Protein AF-A0A2X0MSA7-F1 (afdb_monomer)

Sequence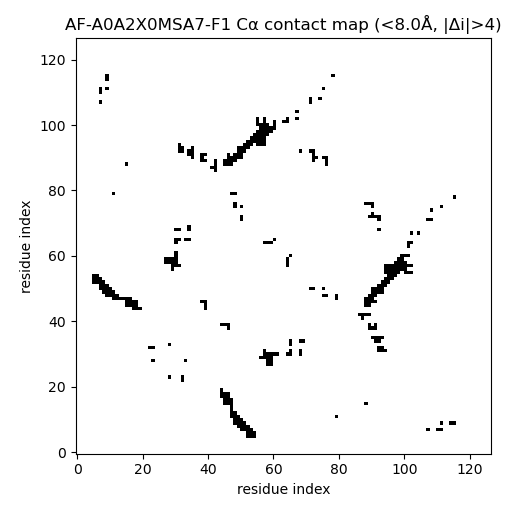 (127 aa):
MRLEKTFLGVIISDRPCSPPGTFTRNAFVAAPVVVSKEVLAKGRGIARGLVVNSGCANAVTRSKGLKDARAMSDQLDSFVGESNSSSATGTLVMSIGVIGQLLPIKKILNVQTERIKRCNSQAKKDY

Secondary structure (DSSP, 8-state):
-------EEEEEEEEEE---------SS--HHHHHHHHHHHHTTT-EEEEEEEEEE---S-HHHHHHHHHHHHHHHHHHH-SSS--S--EEEEEEEEESSPPP-HHHHHHHHHHHHHHHHHHHTT--

Foldseek 3Di:
DDPPDWDKDKAFALDWDQDDDDDDPDPFDALLRVVQVVLCVQLVSTAGMEMEIEAEQNTPVPPQSNVLNVVLFVLVCVLSDDDDDPRSHTYRYGYYHDHPDDDPSVVNSVVSVVVSVVVVVVVVVVD

Solvent-accessible surface area (backbone atoms only — not comparable to full-atom values): 7254 Å² total; per-residue (Å²): 134,88,86,77,77,72,46,72,49,77,49,78,47,99,54,88,35,70,67,91,80,88,75,85,85,60,91,83,64,30,29,25,58,55,52,29,50,51,30,32,65,72,21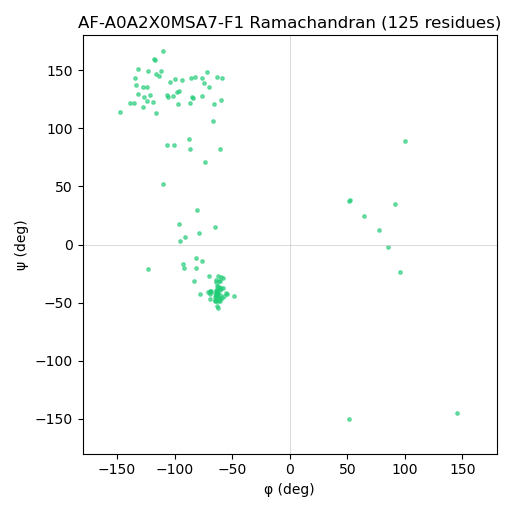,76,39,24,33,32,36,38,40,37,38,41,68,43,19,32,19,80,37,62,74,59,29,37,51,50,40,45,51,56,24,53,52,52,36,60,72,74,61,75,88,90,68,100,62,65,57,28,29,35,37,46,48,37,56,46,70,63,44,79,74,66,52,73,62,49,56,51,53,48,51,54,51,51,55,52,50,58,60,50,66,64,67,80,107

Mean predicted aligned error: 8.14 Å

Nearest PDB structures (foldseek):
  1vra-assembly1_A  TM=9.215E-01  e=1.348E-09  Halalkalibacterium halodurans
  2v4i-assembly1_A  TM=9.078E-01  e=4.007E-07  Streptomyces clavuligerus
  3it6-assembly1_C  TM=8.336E-01  e=1.334E-07  Mycobacterium tuberculosis
  1vz7-assembly1_A  TM=7.824E-01  e=3.178E-06  Streptomyces clavuligerus
  1vz7-assembly2_D  TM=7.675E-01  e=2.214E-05  Streptomyces clavuligerus

InterPro domains:
  IPR002813 Arginine biosynthesis protein ArgJ [PF01960] (6-120)
  IPR002813 Arginine biosynthesis protein ArgJ [PTHR23100] (6-122)
  IPR016117 ArgJ-like domain superfamily [SSF56266] (6-117)

Organism: NCBI:txid289078

Structure (mmCIF, N/CA/C/O backbone):
data_AF-A0A2X0MSA7-F1
#
_entry.id   AF-A0A2X0MSA7-F1
#
loop_
_atom_site.group_PDB
_atom_site.id
_atom_site.type_symbol
_atom_site.label_atom_id
_atom_site.label_alt_id
_atom_site.label_comp_id
_atom_site.label_asym_id
_atom_site.label_entity_id
_atom_site.label_seq_id
_atom_site.pdbx_PDB_ins_code
_atom_site.Cartn_x
_atom_site.Cartn_y
_atom_site.Cartn_z
_atom_site.occupancy
_atom_site.B_iso_or_equiv
_atom_site.auth_seq_id
_atom_site.auth_comp_id
_atom_site.auth_asym_id
_atom_site.auth_atom_id
_atom_site.pdbx_PDB_model_num
ATOM 1 N N . MET A 1 1 ? 10.041 24.321 -6.624 1.00 35.19 1 MET A N 1
ATOM 2 C CA . MET A 1 1 ? 9.044 23.256 -6.894 1.00 35.19 1 MET A CA 1
ATOM 3 C C . MET A 1 1 ? 8.602 22.649 -5.571 1.00 35.19 1 MET A C 1
ATOM 5 O O . MET A 1 1 ? 9.447 22.227 -4.795 1.00 35.19 1 MET A O 1
ATOM 9 N N . ARG A 1 2 ? 7.303 22.691 -5.266 1.00 30.72 2 ARG A N 1
ATOM 10 C CA . ARG A 1 2 ? 6.736 22.462 -3.926 1.00 30.72 2 ARG A CA 1
ATOM 11 C C . ARG A 1 2 ? 6.465 20.964 -3.699 1.00 30.72 2 ARG A C 1
ATOM 13 O O . ARG A 1 2 ? 5.385 20.480 -4.008 1.00 30.72 2 ARG A O 1
ATOM 20 N N . LEU A 1 3 ? 7.440 20.231 -3.158 1.00 37.25 3 LEU A N 1
ATOM 21 C CA . LEU A 1 3 ? 7.320 18.818 -2.739 1.00 37.25 3 LEU A CA 1
ATOM 22 C C . LEU A 1 3 ? 6.648 18.657 -1.352 1.00 37.25 3 LEU A C 1
ATOM 24 O O . LEU A 1 3 ? 6.959 17.733 -0.606 1.00 37.25 3 LEU A O 1
ATOM 28 N N . GLU A 1 4 ? 5.750 19.561 -0.948 1.00 47.88 4 GLU A N 1
ATOM 29 C CA . GLU A 1 4 ? 5.263 19.590 0.444 1.00 47.88 4 GLU A CA 1
ATOM 30 C C . GLU A 1 4 ? 3.996 18.771 0.715 1.00 47.88 4 GLU A C 1
ATOM 32 O O . GLU A 1 4 ? 3.756 18.381 1.859 1.00 47.88 4 GLU A O 1
ATOM 37 N N . LYS A 1 5 ? 3.199 18.434 -0.304 1.00 54.31 5 LYS A N 1
ATOM 38 C CA . LYS A 1 5 ? 1.985 17.626 -0.112 1.00 54.31 5 LYS A CA 1
ATOM 39 C C . LYS A 1 5 ? 2.225 16.169 -0.494 1.00 54.31 5 LYS A C 1
ATOM 41 O O . LYS A 1 5 ? 1.913 15.744 -1.599 1.00 54.31 5 LYS A O 1
ATOM 46 N N . THR A 1 6 ? 2.740 15.386 0.454 1.00 59.53 6 THR A N 1
ATOM 47 C CA . THR A 1 6 ? 2.610 13.923 0.408 1.00 59.53 6 THR A CA 1
ATOM 48 C C . THR A 1 6 ? 1.130 13.591 0.589 1.00 59.53 6 THR A C 1
ATOM 50 O O . THR A 1 6 ? 0.581 13.764 1.678 1.00 59.53 6 THR A O 1
ATOM 53 N N . PHE A 1 7 ? 0.457 13.181 -0.483 1.00 75.25 7 PHE A N 1
ATOM 54 C CA . PHE A 1 7 ? -0.936 12.758 -0.398 1.00 75.25 7 PHE A CA 1
ATOM 55 C C . PHE A 1 7 ? -0.976 11.292 0.025 1.00 75.25 7 PHE A C 1
ATOM 57 O O . PHE A 1 7 ? -0.342 10.442 -0.600 1.00 75.25 7 PHE A O 1
ATOM 64 N N . LEU A 1 8 ? -1.718 11.010 1.091 1.00 85.25 8 LEU A N 1
ATOM 65 C CA . LEU A 1 8 ? -1.958 9.661 1.582 1.00 85.25 8 LEU A CA 1
ATOM 66 C C . LEU A 1 8 ? -3.466 9.465 1.728 1.00 85.25 8 LEU A C 1
ATOM 68 O O . LEU A 1 8 ? -4.105 10.183 2.488 1.00 85.25 8 LEU A O 1
ATOM 72 N N . GLY A 1 9 ? -4.037 8.523 0.996 1.00 85.56 9 GLY A N 1
ATOM 73 C CA . GLY A 1 9 ? -5.405 8.052 1.152 1.00 85.56 9 GLY A CA 1
ATOM 74 C C . GLY A 1 9 ? -5.428 6.755 1.949 1.00 85.56 9 GLY A C 1
ATOM 75 O O . GLY A 1 9 ? -4.549 5.911 1.789 1.00 85.56 9 GLY A O 1
ATOM 76 N N . VAL A 1 10 ? -6.436 6.608 2.802 1.00 87.19 10 VAL A N 1
ATOM 77 C CA . VAL A 1 10 ? -6.727 5.365 3.515 1.00 87.19 10 VAL A CA 1
ATOM 78 C C . VAL A 1 10 ? -8.214 5.101 3.343 1.00 87.19 10 VAL A C 1
ATOM 80 O O . VAL A 1 10 ? -9.021 6.005 3.554 1.00 87.19 10 VAL A O 1
ATOM 83 N N . ILE A 1 11 ? -8.555 3.888 2.929 1.00 85.38 11 ILE A N 1
ATOM 84 C CA . ILE A 1 11 ? -9.925 3.392 2.834 1.00 85.38 11 ILE A CA 1
ATOM 85 C C . ILE A 1 11 ? -9.996 2.157 3.720 1.00 85.38 11 ILE A C 1
ATOM 87 O O . ILE A 1 11 ? -9.153 1.268 3.608 1.00 85.38 11 ILE A O 1
ATOM 91 N N . ILE A 1 12 ? -10.982 2.123 4.608 1.00 84.44 12 ILE A N 1
ATOM 92 C CA . ILE A 1 12 ? -11.244 1.002 5.507 1.00 84.44 12 ILE A CA 1
ATOM 93 C C . ILE A 1 12 ? -12.685 0.578 5.268 1.00 84.44 12 ILE A C 1
ATOM 95 O O . ILE A 1 12 ? -13.570 1.421 5.142 1.00 84.44 12 ILE A O 1
ATOM 99 N N . SER A 1 13 ? -12.899 -0.727 5.176 1.00 80.19 13 SER A N 1
ATOM 100 C CA . SER A 1 13 ? -14.220 -1.329 5.120 1.00 80.19 13 SER A CA 1
ATOM 101 C C . SER A 1 13 ? -14.530 -2.007 6.445 1.00 80.19 13 SER A C 1
ATOM 103 O O . SER A 1 13 ? -13.775 -2.868 6.915 1.00 80.19 13 SER A O 1
ATOM 105 N N . ASP A 1 14 ? -15.693 -1.682 7.002 1.00 76.00 14 ASP A N 1
ATOM 106 C CA . ASP A 1 14 ? -16.197 -2.307 8.225 1.00 76.00 14 ASP A CA 1
ATOM 107 C C . ASP A 1 14 ? -16.422 -3.812 8.033 1.00 76.00 14 ASP A C 1
ATOM 109 O O . ASP A 1 14 ? -16.285 -4.594 8.973 1.00 76.00 14 ASP A O 1
ATOM 113 N N . ARG A 1 15 ? -16.691 -4.245 6.795 1.00 76.00 15 ARG A N 1
ATOM 114 C CA . ARG A 1 15 ? -16.926 -5.647 6.426 1.00 76.00 15 ARG A CA 1
ATOM 115 C C . ARG A 1 15 ? -15.792 -6.200 5.553 1.00 76.00 15 ARG A C 1
ATOM 117 O O . ARG A 1 15 ? -15.188 -5.439 4.794 1.00 76.00 15 ARG A O 1
ATOM 124 N N . PRO A 1 16 ? -15.493 -7.511 5.626 1.00 75.69 16 PRO A N 1
ATOM 125 C CA . PRO A 1 16 ? -14.581 -8.157 4.688 1.00 75.69 16 PRO A CA 1
ATOM 126 C C . PRO A 1 16 ? -15.115 -8.019 3.258 1.00 75.69 16 PRO A C 1
ATOM 128 O O . PRO A 1 16 ? -16.242 -8.419 2.974 1.00 75.69 16 PRO A O 1
ATOM 131 N N . CYS A 1 17 ? -14.302 -7.458 2.365 1.00 74.50 17 CYS A N 1
ATOM 132 C CA . CYS A 1 17 ? -14.654 -7.263 0.962 1.00 74.50 17 CYS A CA 1
ATOM 133 C C . CYS A 1 17 ? -13.769 -8.141 0.086 1.00 74.50 17 CYS A C 1
ATOM 135 O O . CYS A 1 17 ? -12.590 -8.315 0.385 1.00 74.50 17 CYS A O 1
ATOM 137 N N . SER A 1 18 ? -14.316 -8.664 -1.015 1.00 78.00 18 SER A N 1
ATOM 138 C CA . SER A 1 18 ? -13.525 -9.372 -2.024 1.00 78.00 18 SER A CA 1
ATOM 139 C C . SER A 1 18 ? -13.355 -8.513 -3.276 1.00 78.00 18 SER A C 1
ATOM 141 O O . SER A 1 18 ? -14.184 -8.581 -4.186 1.00 78.00 18 SER A O 1
ATOM 143 N N . PRO A 1 19 ? -12.341 -7.628 -3.318 1.00 72.06 19 PRO A N 1
ATOM 144 C CA . PRO A 1 19 ? -12.146 -6.765 -4.469 1.00 72.06 19 PRO A CA 1
ATOM 145 C C . PRO A 1 19 ? -11.519 -7.549 -5.635 1.00 72.06 19 PRO A C 1
ATOM 147 O O . PRO A 1 19 ? -10.450 -8.145 -5.462 1.00 72.06 19 PRO A O 1
ATOM 150 N N . PRO A 1 20 ? -12.101 -7.511 -6.849 1.00 72.50 20 PRO A N 1
ATOM 151 C CA . PRO A 1 20 ? -11.387 -7.951 -8.040 1.00 72.50 20 PRO A CA 1
ATOM 152 C C . PRO A 1 20 ? -10.202 -7.004 -8.291 1.00 72.50 20 PRO A C 1
ATOM 154 O O . PRO A 1 20 ? -10.375 -5.795 -8.444 1.00 72.50 20 PRO A O 1
ATOM 157 N N . GLY A 1 21 ? -8.982 -7.546 -8.302 1.00 74.50 21 GLY A N 1
ATOM 158 C CA . GLY A 1 21 ? -7.746 -6.777 -8.470 1.00 74.50 21 GLY A CA 1
ATOM 159 C C . GLY A 1 21 ? -7.006 -7.143 -9.754 1.00 74.50 21 GLY A C 1
ATOM 160 O O . GLY A 1 21 ? -6.474 -8.245 -9.874 1.00 74.50 21 GLY A O 1
ATOM 161 N N . THR A 1 22 ? -6.918 -6.213 -10.705 1.00 82.12 22 THR A N 1
ATOM 162 C CA . THR A 1 22 ? -6.050 -6.352 -11.885 1.00 82.12 22 THR A CA 1
ATOM 163 C C . THR A 1 22 ? -4.743 -5.606 -11.666 1.00 82.12 22 THR A C 1
ATOM 165 O O . THR A 1 22 ? -4.740 -4.435 -11.291 1.00 82.12 22 THR A O 1
ATOM 168 N N . PHE A 1 23 ? -3.621 -6.263 -11.945 1.00 85.25 23 PHE A N 1
ATOM 169 C CA . PHE A 1 23 ? -2.290 -5.697 -11.742 1.00 85.25 23 PHE A CA 1
ATOM 170 C C . PHE A 1 23 ? -1.534 -5.553 -13.059 1.00 85.25 23 PHE A C 1
ATOM 172 O O . PHE A 1 23 ? -1.798 -6.265 -14.026 1.00 85.25 23 PHE A O 1
ATOM 179 N N . THR A 1 24 ? -0.536 -4.669 -13.068 1.00 84.88 24 THR A N 1
ATOM 180 C CA . THR A 1 24 ? 0.324 -4.473 -14.239 1.00 84.88 24 THR A CA 1
ATOM 181 C C . THR A 1 24 ? 1.050 -5.761 -14.654 1.00 84.88 24 THR A C 1
ATOM 183 O O . THR A 1 24 ? 1.476 -6.555 -13.806 1.00 84.88 24 THR A O 1
ATOM 186 N N . ARG A 1 25 ? 1.193 -5.943 -15.976 1.00 83.31 25 ARG A N 1
ATOM 187 C CA . ARG A 1 25 ? 1.996 -6.996 -16.629 1.00 83.31 25 ARG A CA 1
ATOM 188 C C . ARG A 1 25 ? 3.408 -6.521 -17.001 1.00 83.31 25 ARG A C 1
ATOM 190 O O . ARG A 1 25 ? 4.148 -7.268 -17.630 1.00 83.31 25 ARG A O 1
ATOM 197 N N . ASN A 1 26 ? 3.769 -5.282 -16.661 1.00 83.69 26 ASN A N 1
ATOM 198 C CA . ASN A 1 26 ? 5.091 -4.728 -16.947 1.00 83.69 26 ASN A CA 1
ATOM 199 C C . ASN A 1 26 ? 6.186 -5.515 -16.198 1.00 83.69 26 ASN A C 1
ATOM 201 O O . ASN A 1 26 ? 5.978 -5.922 -15.057 1.00 83.69 26 ASN A O 1
ATOM 205 N N . ALA A 1 27 ? 7.354 -5.688 -16.823 1.00 77.06 27 ALA A N 1
ATOM 206 C CA . ALA A 1 27 ? 8.541 -6.273 -16.200 1.00 77.06 27 ALA A CA 1
ATOM 207 C C . ALA A 1 27 ? 9.031 -5.456 -14.987 1.00 77.06 27 ALA A C 1
ATOM 209 O O . ALA A 1 27 ? 9.524 -6.019 -14.011 1.00 77.06 27 ALA A O 1
ATOM 210 N N . PHE A 1 28 ? 8.842 -4.131 -15.009 1.00 79.31 28 PHE A N 1
ATOM 211 C CA . PHE A 1 28 ? 9.162 -3.250 -13.885 1.00 79.31 28 PHE A CA 1
ATOM 212 C C . PHE A 1 28 ? 7.987 -3.160 -12.909 1.00 79.31 28 PHE A C 1
ATOM 214 O O . PHE A 1 28 ? 7.184 -2.225 -12.938 1.00 79.31 28 PHE A O 1
ATOM 221 N N . VAL A 1 29 ? 7.884 -4.155 -12.030 1.00 82.06 29 VAL A N 1
ATOM 222 C CA . VAL A 1 29 ? 6.849 -4.206 -10.992 1.00 82.06 29 VAL A CA 1
ATOM 223 C C . VAL A 1 29 ? 7.297 -3.417 -9.760 1.00 82.06 29 VAL A C 1
ATOM 225 O O . VAL A 1 29 ? 8.373 -3.646 -9.207 1.00 82.06 29 VAL A O 1
ATOM 228 N N . ALA A 1 30 ? 6.459 -2.484 -9.309 1.00 85.25 30 ALA A N 1
ATOM 229 C CA . ALA A 1 30 ? 6.698 -1.740 -8.078 1.00 85.25 30 ALA A CA 1
ATOM 230 C C . ALA A 1 30 ? 6.484 -2.630 -6.839 1.00 85.25 30 ALA A C 1
ATOM 232 O O . ALA A 1 30 ? 5.609 -3.499 -6.831 1.00 85.25 30 ALA A O 1
ATOM 233 N N . ALA A 1 31 ? 7.226 -2.367 -5.761 1.00 85.31 31 ALA A N 1
ATOM 234 C CA . ALA A 1 31 ? 7.062 -3.054 -4.479 1.00 85.31 31 ALA A CA 1
ATOM 235 C C . ALA A 1 31 ? 5.598 -3.141 -3.968 1.00 85.31 31 ALA A C 1
ATOM 237 O O . ALA A 1 31 ? 5.190 -4.237 -3.576 1.00 85.31 31 ALA A O 1
ATOM 238 N N . PRO A 1 32 ? 4.765 -2.076 -4.017 1.00 85.00 32 PRO A N 1
ATOM 239 C CA . PRO A 1 32 ? 3.364 -2.127 -3.568 1.00 85.00 32 PRO A CA 1
ATOM 240 C C . PRO A 1 32 ? 2.492 -3.114 -4.354 1.00 85.00 32 PRO A C 1
ATOM 242 O O . PRO A 1 32 ? 1.582 -3.721 -3.794 1.00 85.00 32 PRO A O 1
ATOM 245 N N . VAL A 1 33 ? 2.781 -3.321 -5.644 1.00 86.94 33 VAL A N 1
ATOM 246 C CA . VAL A 1 33 ? 2.038 -4.276 -6.481 1.00 86.94 33 VAL A CA 1
ATOM 247 C C . VAL A 1 33 ? 2.323 -5.708 -6.039 1.00 86.94 33 VAL A C 1
ATOM 249 O O . VAL A 1 33 ? 1.411 -6.528 -5.998 1.00 86.94 33 VAL A O 1
ATOM 252 N N . VAL A 1 34 ? 3.576 -6.008 -5.687 1.00 87.00 34 VAL A N 1
ATOM 253 C CA . VAL A 1 34 ? 3.964 -7.328 -5.171 1.00 87.00 34 VAL A CA 1
ATOM 254 C C . VAL A 1 34 ? 3.280 -7.592 -3.832 1.00 87.00 34 VAL A C 1
ATOM 256 O O . VAL A 1 34 ? 2.636 -8.625 -3.680 1.00 87.00 34 VAL A O 1
ATOM 259 N N . VAL A 1 35 ? 3.337 -6.632 -2.904 1.00 86.88 35 VAL A N 1
ATOM 260 C CA . VAL A 1 35 ? 2.696 -6.758 -1.585 1.00 86.88 35 VAL A CA 1
ATOM 261 C C . VAL A 1 35 ? 1.184 -6.942 -1.719 1.00 86.88 35 VAL A C 1
ATOM 263 O O . VAL A 1 35 ? 0.634 -7.867 -1.133 1.00 86.88 35 VAL A O 1
ATOM 266 N N . SER A 1 36 ? 0.513 -6.146 -2.554 1.00 86.00 36 SER A N 1
ATOM 267 C CA . SER A 1 36 ? -0.935 -6.279 -2.767 1.00 86.00 36 SER A CA 1
ATOM 268 C C . SER A 1 36 ? -1.332 -7.633 -3.365 1.00 86.00 36 SER A C 1
ATOM 270 O O . SER A 1 36 ? -2.342 -8.207 -2.963 1.00 86.00 36 SER A O 1
ATOM 272 N N . LYS A 1 37 ? -0.533 -8.183 -4.290 1.00 85.75 37 LYS A N 1
ATOM 273 C CA . LYS A 1 37 ? -0.749 -9.539 -4.822 1.00 85.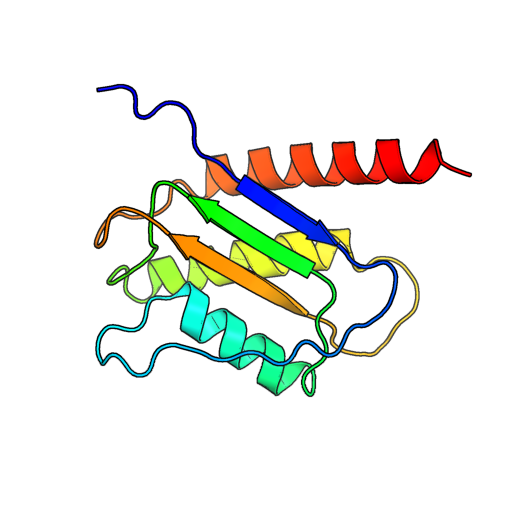75 37 LYS A CA 1
ATOM 274 C C . LYS A 1 37 ? -0.603 -10.605 -3.738 1.00 85.75 37 LYS A C 1
ATOM 276 O O . LYS A 1 37 ? -1.436 -11.502 -3.657 1.00 85.75 37 LYS A O 1
ATOM 281 N N . GLU A 1 38 ? 0.436 -10.509 -2.910 1.00 85.19 38 GLU A N 1
ATOM 282 C CA . GLU A 1 38 ? 0.665 -11.444 -1.803 1.00 85.19 38 GLU A CA 1
ATOM 283 C C . GLU A 1 38 ? -0.456 -11.379 -0.761 1.00 85.19 38 GLU A C 1
ATOM 285 O O . GLU A 1 38 ? -0.904 -12.420 -0.282 1.00 85.19 38 GLU A O 1
ATOM 290 N N . VAL A 1 39 ? -0.925 -10.174 -0.433 1.00 83.81 39 VAL A N 1
ATOM 291 C CA . VAL A 1 39 ? -2.036 -9.956 0.498 1.00 83.81 39 VAL A CA 1
ATOM 292 C C . VAL A 1 39 ? -3.319 -10.594 -0.029 1.00 83.81 39 VAL A C 1
ATOM 294 O O . VAL A 1 39 ? -3.943 -11.364 0.696 1.00 83.81 39 VAL A O 1
ATOM 297 N N . LEU A 1 40 ? -3.679 -10.363 -1.297 1.00 81.38 40 LEU A N 1
ATOM 298 C CA . LEU A 1 40 ? -4.855 -11.006 -1.892 1.00 81.38 40 LEU A CA 1
ATOM 299 C C . LEU A 1 40 ? -4.713 -12.529 -1.956 1.00 81.38 40 LEU A C 1
ATOM 301 O O . LEU A 1 40 ? -5.677 -13.237 -1.680 1.00 81.38 40 LEU A O 1
ATOM 305 N N . ALA A 1 41 ? -3.526 -13.048 -2.280 1.00 82.00 41 ALA A N 1
ATOM 306 C CA . ALA A 1 41 ? -3.291 -14.490 -2.319 1.00 82.00 41 ALA A CA 1
ATOM 307 C C . ALA A 1 41 ? -3.452 -15.134 -0.929 1.00 82.00 41 ALA A C 1
ATOM 309 O O . ALA A 1 41 ? -4.105 -16.168 -0.798 1.00 82.00 41 ALA A O 1
ATOM 310 N N . LYS A 1 42 ? -2.905 -14.506 0.121 1.00 78.19 42 LYS A N 1
ATOM 311 C CA . LYS A 1 42 ? -3.010 -14.991 1.508 1.00 78.19 42 LYS A CA 1
ATOM 312 C C . LYS A 1 42 ? -4.417 -14.841 2.078 1.00 78.19 42 LYS A C 1
ATOM 314 O O . LYS A 1 42 ? -4.908 -15.757 2.731 1.00 78.19 42 LYS A O 1
ATOM 319 N N . GLY A 1 43 ? -5.073 -13.718 1.801 1.00 73.44 43 GLY A N 1
ATOM 320 C CA . GLY A 1 43 ? -6.419 -13.410 2.278 1.00 73.44 43 GLY A CA 1
ATOM 321 C C . GLY A 1 43 ? -7.536 -14.101 1.498 1.00 73.44 43 GLY A C 1
ATOM 322 O O . GLY A 1 43 ? -8.693 -13.739 1.670 1.00 73.44 43 GLY A O 1
ATOM 323 N N . ARG A 1 44 ? -7.224 -15.059 0.609 1.00 75.19 44 ARG A N 1
ATOM 324 C CA . ARG A 1 44 ? -8.198 -15.729 -0.279 1.00 75.19 44 ARG A CA 1
ATOM 325 C C . ARG A 1 44 ? -9.058 -14.734 -1.073 1.00 75.19 44 ARG A C 1
ATOM 327 O O . ARG A 1 44 ? -10.252 -14.938 -1.262 1.00 75.19 44 ARG A O 1
ATOM 334 N N . GLY A 1 45 ? -8.445 -13.638 -1.514 1.00 73.38 45 GLY A N 1
ATOM 335 C CA . GLY A 1 45 ? -9.111 -12.558 -2.234 1.00 73.38 45 GLY A CA 1
ATOM 336 C C . GLY A 1 45 ? -9.922 -11.614 -1.349 1.00 73.38 45 GLY A C 1
ATOM 337 O O . GLY A 1 45 ? -10.698 -10.839 -1.896 1.00 73.38 45 GLY A O 1
ATOM 338 N N . ILE A 1 46 ? -9.768 -11.663 -0.022 1.00 77.25 46 ILE A N 1
ATOM 339 C CA . ILE A 1 46 ? -10.446 -10.778 0.930 1.00 77.25 46 ILE A CA 1
ATOM 340 C C . ILE A 1 46 ? -9.483 -9.683 1.401 1.00 77.25 46 ILE A C 1
ATOM 342 O O . ILE A 1 46 ? -8.389 -9.962 1.893 1.00 77.25 46 ILE A O 1
ATOM 346 N N . ALA A 1 47 ? -9.921 -8.431 1.298 1.00 82.00 47 ALA A N 1
ATOM 347 C CA . ALA A 1 47 ? -9.231 -7.261 1.822 1.00 82.00 47 ALA A CA 1
ATOM 348 C C . ALA A 1 47 ? -10.201 -6.367 2.606 1.00 82.00 47 ALA A C 1
ATOM 350 O O . ALA A 1 47 ? -11.404 -6.327 2.335 1.00 82.00 47 ALA A O 1
ATOM 351 N N . ARG A 1 48 ? -9.670 -5.642 3.593 1.00 81.25 48 ARG A N 1
ATOM 352 C CA . ARG A 1 48 ? -10.450 -4.691 4.413 1.00 81.25 48 ARG A CA 1
ATOM 353 C C . ARG A 1 48 ? -9.903 -3.277 4.394 1.00 81.25 48 ARG A C 1
ATOM 355 O O . ARG A 1 48 ? -10.648 -2.343 4.668 1.00 81.25 48 ARG A O 1
ATOM 362 N N . GLY A 1 49 ? -8.630 -3.125 4.056 1.00 84.81 49 GLY A N 1
ATOM 363 C CA . GLY A 1 49 ? -7.961 -1.839 3.981 1.00 84.81 49 GLY A CA 1
ATOM 364 C C . GLY A 1 49 ? -7.363 -1.597 2.604 1.00 84.81 49 GLY A C 1
ATOM 365 O O . GLY A 1 49 ? -6.938 -2.530 1.921 1.00 84.81 49 GLY A O 1
ATOM 366 N N . LEU A 1 50 ? -7.300 -0.333 2.206 1.00 86.94 50 LEU A N 1
ATOM 367 C CA . LEU A 1 50 ? -6.512 0.130 1.074 1.00 86.94 50 LEU A CA 1
ATOM 368 C C . LEU A 1 50 ? -5.766 1.405 1.476 1.00 86.94 50 LEU A C 1
ATOM 370 O O . LEU A 1 50 ? -6.377 2.411 1.838 1.00 86.94 50 LEU A O 1
ATOM 374 N N . VAL A 1 51 ? -4.440 1.371 1.377 1.00 88.94 51 VAL A N 1
ATOM 375 C CA . VAL A 1 51 ? -3.564 2.532 1.556 1.00 88.94 51 VAL A CA 1
ATOM 376 C C . VAL A 1 51 ? -3.050 2.968 0.196 1.00 88.94 51 VAL A C 1
ATOM 378 O O . VAL A 1 51 ? -2.472 2.174 -0.544 1.00 88.94 51 VAL A O 1
ATOM 381 N N . VAL A 1 52 ? -3.224 4.248 -0.125 1.00 89.56 52 VAL A N 1
ATOM 382 C CA . VAL A 1 52 ? -2.747 4.835 -1.378 1.00 89.56 52 VAL A CA 1
ATOM 383 C C . VAL A 1 52 ? -1.852 6.023 -1.077 1.00 89.56 52 VAL A C 1
ATOM 385 O O . VAL A 1 52 ? -2.295 6.968 -0.432 1.00 89.56 52 VAL A O 1
ATOM 388 N N . ASN A 1 53 ? -0.615 6.037 -1.567 1.00 89.25 53 ASN A N 1
ATOM 389 C CA . ASN A 1 53 ? 0.255 7.210 -1.464 1.00 89.25 53 ASN A CA 1
ATOM 390 C C . ASN A 1 53 ? 0.596 7.792 -2.842 1.00 89.25 53 ASN A C 1
ATOM 392 O O . ASN A 1 53 ? 0.765 7.060 -3.818 1.00 89.25 53 ASN A O 1
ATOM 396 N N . SER A 1 54 ? 0.747 9.116 -2.906 1.00 84.56 54 SER A N 1
ATOM 397 C CA . SER A 1 54 ? 1.220 9.821 -4.098 1.00 84.56 54 SER A CA 1
ATOM 398 C C . SER A 1 54 ? 2.538 10.566 -3.852 1.00 84.56 54 SER A C 1
ATOM 400 O O . SER A 1 54 ? 2.930 10.834 -2.713 1.00 84.56 54 SER A O 1
ATOM 402 N N . GLY A 1 55 ? 3.247 10.873 -4.940 1.00 78.12 55 GLY A N 1
ATOM 403 C CA . GLY A 1 55 ? 4.535 11.573 -4.943 1.00 78.12 55 GLY A CA 1
ATOM 404 C C . GLY A 1 55 ? 5.748 10.640 -5.003 1.00 78.12 55 GLY A C 1
ATOM 405 O O . GLY A 1 55 ? 6.780 11.027 -5.540 1.00 78.12 55 GLY A O 1
ATOM 406 N N . CYS A 1 56 ? 5.610 9.384 -4.572 1.00 79.06 56 CYS A N 1
ATOM 407 C CA . CYS A 1 56 ? 6.654 8.364 -4.677 1.00 79.06 56 CYS A CA 1
ATOM 408 C C . CYS A 1 56 ? 6.048 7.022 -5.097 1.00 79.06 56 CYS A C 1
ATOM 410 O O . CYS A 1 56 ? 5.177 6.493 -4.405 1.00 79.06 56 CYS A O 1
ATOM 412 N N . ALA A 1 57 ? 6.515 6.466 -6.220 1.00 78.38 57 ALA A N 1
ATOM 413 C CA . ALA A 1 57 ? 5.974 5.225 -6.780 1.00 78.38 57 ALA A CA 1
ATOM 414 C C . ALA A 1 57 ? 6.419 3.963 -6.033 1.00 78.38 57 ALA A C 1
ATOM 416 O O . ALA A 1 57 ? 5.853 2.898 -6.262 1.00 78.38 57 ALA A O 1
ATOM 417 N N . ASN A 1 58 ? 7.443 4.047 -5.176 1.00 77.69 58 ASN A N 1
ATOM 418 C CA . ASN A 1 58 ? 8.067 2.870 -4.564 1.00 77.69 58 ASN A CA 1
ATOM 419 C C . ASN A 1 58 ? 8.486 1.797 -5.594 1.00 77.69 58 ASN A C 1
ATOM 421 O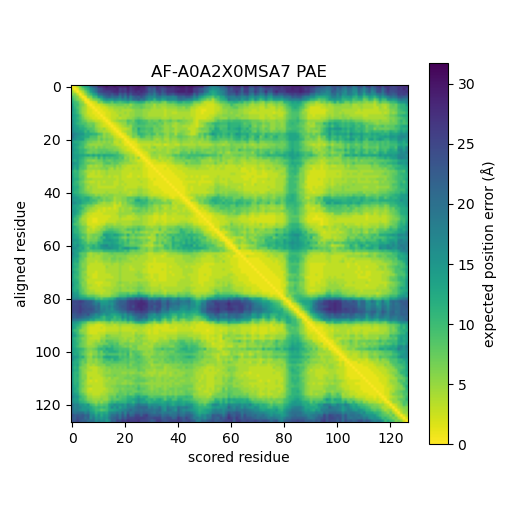 O . ASN A 1 58 ? 8.323 0.590 -5.389 1.00 77.69 58 ASN A O 1
ATOM 425 N N . ALA A 1 59 ? 8.965 2.244 -6.752 1.00 74.25 59 ALA A N 1
ATOM 426 C CA . ALA A 1 59 ? 9.410 1.380 -7.834 1.00 74.25 59 ALA A CA 1
ATOM 427 C C . ALA A 1 59 ? 10.943 1.347 -7.874 1.00 74.25 59 ALA A C 1
ATOM 429 O O . ALA A 1 59 ? 11.584 2.384 -7.703 1.00 74.25 59 ALA A O 1
ATOM 430 N N . VAL A 1 60 ? 11.525 0.164 -8.115 1.00 77.00 60 VAL A N 1
ATOM 431 C CA . VAL A 1 60 ? 12.990 -0.056 -8.203 1.00 77.00 60 VAL A CA 1
ATOM 432 C C . VAL A 1 60 ? 13.730 0.209 -6.870 1.00 77.00 60 VAL A C 1
ATOM 434 O O . VAL A 1 60 ? 14.929 0.450 -6.813 1.00 77.00 60 VAL A O 1
ATOM 437 N N . THR A 1 61 ? 13.029 0.096 -5.745 1.00 74.94 61 THR A N 1
ATOM 438 C CA . THR A 1 61 ? 13.538 0.341 -4.379 1.00 74.94 61 THR A CA 1
ATOM 439 C C . THR A 1 61 ? 14.103 -0.913 -3.688 1.00 74.94 61 THR A C 1
ATOM 441 O O . THR A 1 61 ? 14.480 -0.869 -2.511 1.00 74.94 61 THR A O 1
ATOM 444 N N . ARG A 1 62 ? 14.206 -2.031 -4.427 1.00 79.44 62 ARG A N 1
ATOM 445 C CA . ARG A 1 62 ? 14.700 -3.345 -3.968 1.00 79.44 62 ARG A CA 1
ATOM 446 C C . ARG A 1 62 ? 13.995 -3.808 -2.677 1.00 79.44 62 ARG A C 1
ATOM 448 O O . ARG A 1 62 ? 12.838 -3.477 -2.426 1.00 79.44 62 ARG A O 1
ATOM 455 N N . SER A 1 63 ? 14.687 -4.579 -1.844 1.00 81.94 63 SER A N 1
ATOM 456 C CA . SER A 1 63 ? 14.164 -5.173 -0.609 1.00 81.94 63 SER A CA 1
ATOM 457 C C . SER A 1 63 ? 13.657 -4.138 0.398 1.00 81.94 63 SER A C 1
ATOM 459 O O . SER A 1 63 ? 12.772 -4.443 1.193 1.00 81.94 63 SER A O 1
ATOM 461 N N . LYS A 1 64 ? 14.204 -2.914 0.378 1.00 84.38 64 LYS A N 1
ATOM 462 C CA . LYS A 1 64 ? 13.803 -1.849 1.302 1.00 84.38 64 LYS A CA 1
ATOM 463 C C . LYS A 1 64 ? 12.392 -1.351 0.999 1.00 84.38 64 LYS A C 1
ATOM 465 O O . LYS A 1 64 ? 11.568 -1.330 1.901 1.00 84.38 64 LYS A O 1
ATOM 470 N N . GLY A 1 65 ? 12.079 -1.081 -0.268 1.00 82.75 65 GLY A N 1
ATOM 471 C CA . GLY A 1 65 ? 10.730 -0.661 -0.649 1.00 82.75 65 GLY A CA 1
ATOM 472 C C . GLY A 1 65 ? 9.655 -1.715 -0.40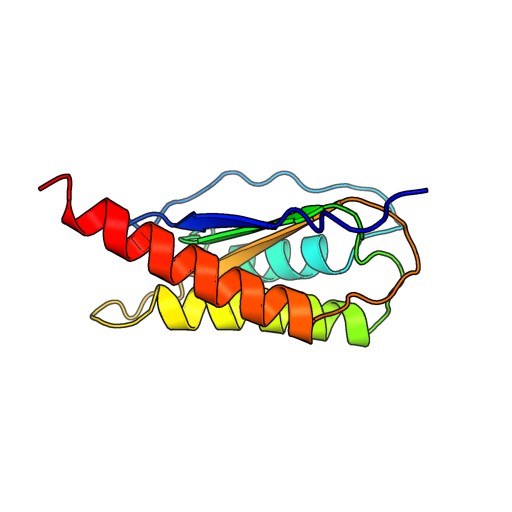2 1.00 82.75 65 GLY A C 1
ATOM 473 O O . GLY A 1 65 ? 8.516 -1.369 -0.095 1.00 82.75 65 GLY A O 1
ATOM 474 N N . LEU A 1 66 ? 10.019 -2.999 -0.489 1.00 83.94 66 LEU A N 1
ATOM 475 C CA . LEU A 1 66 ? 9.121 -4.103 -0.148 1.00 83.94 66 LEU A CA 1
ATOM 476 C C . LEU A 1 66 ? 8.842 -4.153 1.359 1.00 83.94 66 LEU A C 1
ATOM 478 O O . LEU A 1 66 ? 7.689 -4.297 1.754 1.00 83.94 66 LEU A O 1
ATOM 482 N N . LYS A 1 67 ? 9.868 -3.959 2.199 1.00 86.81 67 LYS A N 1
ATOM 483 C CA . LYS A 1 67 ? 9.693 -3.812 3.654 1.00 86.81 67 LYS A CA 1
ATOM 484 C C . LYS A 1 67 ? 8.847 -2.589 4.005 1.00 86.81 67 LYS A C 1
ATOM 486 O O . LYS A 1 67 ? 7.954 -2.705 4.833 1.00 86.81 67 LYS A O 1
ATOM 491 N N . ASP A 1 68 ? 9.084 -1.458 3.345 1.00 87.06 68 ASP A N 1
ATOM 492 C CA . ASP A 1 68 ? 8.328 -0.222 3.568 1.00 87.06 68 ASP A CA 1
ATOM 493 C C . ASP A 1 68 ? 6.842 -0.404 3.206 1.00 87.06 68 ASP A C 1
ATOM 495 O O . ASP A 1 68 ? 5.965 -0.032 3.980 1.00 87.06 68 ASP A O 1
ATOM 499 N N . ALA A 1 69 ? 6.545 -1.039 2.065 1.00 86.00 69 ALA A N 1
ATOM 500 C CA . ALA A 1 69 ? 5.171 -1.336 1.659 1.00 86.00 69 ALA A CA 1
ATOM 501 C C . ALA A 1 69 ? 4.475 -2.314 2.621 1.00 86.00 69 ALA A C 1
ATOM 503 O O . ALA A 1 69 ? 3.305 -2.119 2.942 1.00 86.00 69 ALA A O 1
ATOM 504 N N . ARG A 1 70 ? 5.190 -3.333 3.120 1.00 86.69 70 ARG A N 1
ATOM 505 C CA . ARG A 1 70 ? 4.654 -4.245 4.143 1.00 86.69 70 ARG A CA 1
ATOM 506 C C . ARG A 1 70 ? 4.376 -3.523 5.454 1.00 86.69 70 ARG A C 1
ATOM 508 O O . ARG A 1 70 ? 3.274 -3.643 5.959 1.00 86.69 70 ARG A O 1
ATOM 515 N N . ALA A 1 71 ? 5.294 -2.683 5.926 1.00 87.31 71 ALA A N 1
ATOM 516 C CA . ALA A 1 71 ? 5.086 -1.896 7.139 1.00 87.31 71 ALA A CA 1
ATOM 517 C C . ALA A 1 71 ? 3.840 -0.994 7.050 1.00 87.31 71 ALA A C 1
ATOM 519 O O . ALA A 1 71 ? 3.114 -0.855 8.030 1.00 87.31 71 ALA A O 1
ATOM 520 N N . MET A 1 72 ? 3.556 -0.413 5.877 1.00 86.56 72 MET A N 1
ATOM 521 C CA . MET A 1 72 ? 2.321 0.353 5.656 1.00 86.56 72 MET A CA 1
ATOM 522 C C . MET A 1 72 ? 1.064 -0.523 5.739 1.00 86.56 72 MET A C 1
ATOM 524 O O . MET A 1 72 ? 0.071 -0.094 6.328 1.00 86.56 72 MET A O 1
ATOM 528 N N . SER A 1 73 ? 1.104 -1.727 5.158 1.00 86.56 73 SER A N 1
ATOM 529 C CA . SER A 1 73 ? 0.011 -2.705 5.257 1.00 86.56 73 SER A CA 1
ATOM 530 C C . SER A 1 73 ? -0.206 -3.133 6.704 1.00 86.56 73 SER A C 1
ATOM 532 O O . SER A 1 73 ? -1.298 -2.955 7.231 1.00 86.56 73 SER A O 1
ATOM 534 N N . ASP A 1 74 ? 0.856 -3.606 7.360 1.00 84.50 74 ASP A N 1
ATOM 535 C CA . ASP A 1 74 ? 0.838 -4.146 8.721 1.00 84.50 74 ASP A CA 1
ATOM 536 C C . ASP A 1 74 ? 0.344 -3.100 9.725 1.00 84.50 74 ASP A C 1
ATOM 538 O O . ASP A 1 74 ? -0.407 -3.417 10.648 1.00 84.50 74 ASP A O 1
ATOM 542 N N . GLN A 1 75 ? 0.711 -1.828 9.531 1.00 85.88 75 GLN A N 1
ATOM 543 C CA . GLN A 1 75 ? 0.195 -0.749 10.359 1.00 85.88 75 GLN A CA 1
ATOM 544 C C . GLN A 1 75 ? -1.318 -0.587 10.187 1.00 85.88 75 GLN A C 1
ATOM 546 O O . GLN A 1 75 ? -2.017 -0.497 11.193 1.00 85.88 75 GLN A O 1
ATOM 551 N N . LEU A 1 76 ? -1.842 -0.529 8.953 1.00 83.75 76 LEU A N 1
ATOM 552 C CA . LEU A 1 76 ? -3.293 -0.406 8.770 1.00 83.75 76 LEU A CA 1
ATOM 553 C C . LEU A 1 76 ? -4.014 -1.637 9.320 1.00 83.75 76 LEU A C 1
ATOM 555 O O . LEU A 1 76 ? -5.015 -1.480 10.010 1.00 83.75 76 LEU A O 1
ATOM 559 N N . ASP A 1 77 ? -3.477 -2.829 9.073 1.00 80.69 77 ASP A N 1
ATOM 560 C CA . ASP A 1 77 ? -4.042 -4.084 9.563 1.00 80.69 77 ASP A CA 1
ATOM 561 C C . ASP A 1 77 ? -4.090 -4.111 11.096 1.00 80.69 77 ASP A C 1
ATOM 563 O O . ASP A 1 77 ? -5.097 -4.525 11.663 1.00 80.69 77 ASP A O 1
ATOM 567 N N . SER A 1 78 ? -3.079 -3.561 11.776 1.00 80.50 78 SER A N 1
ATOM 568 C CA . SER A 1 78 ? -3.075 -3.415 13.241 1.00 80.50 78 SER A CA 1
ATOM 569 C C . SER A 1 78 ? -4.176 -2.477 13.752 1.00 80.50 78 SER A C 1
ATOM 571 O O . SER A 1 78 ? -4.707 -2.683 14.836 1.00 80.50 78 SER A O 1
ATOM 573 N N . PHE A 1 79 ? -4.545 -1.448 12.982 1.00 76.06 79 PHE A N 1
ATOM 574 C CA . PHE A 1 79 ? -5.633 -0.532 13.345 1.00 76.06 79 PHE A CA 1
ATOM 575 C C . PHE A 1 79 ? -7.027 -1.055 12.981 1.00 76.06 79 PHE A C 1
ATOM 577 O O . PHE A 1 79 ? -8.000 -0.713 13.648 1.00 76.06 79 PHE A O 1
ATOM 584 N N . VAL A 1 80 ? -7.139 -1.839 11.908 1.00 71.88 80 VAL A N 1
ATOM 585 C CA . VAL A 1 80 ? -8.394 -2.473 11.468 1.00 71.88 80 VAL A CA 1
ATOM 586 C C . VAL A 1 80 ? -8.677 -3.753 12.274 1.00 71.88 80 VAL A C 1
ATOM 588 O O . VAL A 1 80 ? -9.817 -4.214 12.337 1.00 71.88 80 VAL A O 1
ATOM 591 N N . GLY A 1 81 ? -7.643 -4.322 12.898 1.00 60.22 81 GLY A N 1
ATOM 592 C CA . GLY A 1 81 ? -7.619 -5.644 13.514 1.00 60.22 81 GLY A CA 1
ATOM 593 C C . GLY A 1 81 ? -7.560 -5.672 15.041 1.00 60.22 81 GLY A C 1
ATOM 594 O O . GLY A 1 81 ? -6.758 -6.425 15.584 1.00 60.22 81 GLY A O 1
ATOM 595 N N . GLU A 1 82 ? -8.455 -4.968 15.736 1.00 49.44 82 GLU A N 1
ATOM 596 C CA . GLU A 1 82 ? -8.856 -5.369 17.093 1.00 49.44 82 GLU A CA 1
ATOM 597 C C . GLU A 1 82 ? -10.362 -5.679 17.150 1.00 49.44 82 GLU A C 1
ATOM 599 O O . GLU A 1 82 ? -11.207 -4.837 16.849 1.00 49.44 82 GLU A O 1
ATOM 604 N N . SER A 1 83 ? -10.655 -6.913 17.584 1.00 41.66 83 SER A N 1
ATOM 605 C CA . SER A 1 83 ? -11.951 -7.540 17.914 1.00 41.66 83 SER A CA 1
ATOM 606 C C . SER A 1 83 ? -12.595 -8.463 16.852 1.00 41.66 83 SER A C 1
ATOM 608 O O . SER A 1 83 ? -13.487 -8.091 16.102 1.00 41.66 83 SER A O 1
ATOM 610 N N . ASN A 1 84 ? -12.240 -9.755 16.908 1.00 38.75 84 ASN A N 1
ATOM 611 C CA . ASN A 1 84 ? -13.140 -10.884 16.583 1.00 38.75 84 ASN A CA 1
ATOM 612 C C . ASN A 1 84 ? -13.204 -11.460 15.155 1.00 38.75 84 ASN A C 1
ATOM 614 O O . ASN A 1 84 ? -14.260 -11.963 14.768 1.00 38.75 84 ASN A O 1
ATOM 618 N N . SER A 1 85 ? -12.122 -11.528 14.373 1.00 41.03 85 SER A N 1
ATOM 619 C CA . SER A 1 85 ? -12.157 -12.483 13.252 1.00 41.03 85 SER A CA 1
ATOM 620 C C . SER A 1 85 ? -10.814 -13.101 12.908 1.00 41.03 85 SER A C 1
ATOM 622 O O . SER A 1 85 ? -9.912 -12.455 12.391 1.00 41.03 85 SER A O 1
ATOM 624 N N . SER A 1 86 ? -10.740 -14.407 13.128 1.00 40.88 86 SER A N 1
ATOM 625 C CA . SER A 1 86 ? -9.677 -15.343 12.762 1.00 40.88 86 SER A CA 1
ATOM 626 C C . SER A 1 86 ? -9.486 -15.518 11.242 1.00 40.88 86 SER A C 1
ATOM 628 O O . SER A 1 86 ? -8.859 -16.481 10.807 1.00 40.88 86 SER A O 1
ATOM 630 N N . SER A 1 87 ? -10.044 -14.628 10.415 1.00 48.97 87 SER A N 1
ATOM 631 C CA . SER A 1 87 ? -9.810 -14.589 8.971 1.00 48.97 87 SER A CA 1
ATOM 632 C C . SER A 1 87 ? -8.741 -13.554 8.663 1.00 48.97 87 SER A C 1
ATOM 634 O O . SER A 1 87 ? -8.914 -12.379 8.966 1.00 48.97 87 SER A O 1
ATOM 636 N N . ALA A 1 88 ? -7.651 -13.995 8.037 1.00 54.66 88 ALA A N 1
ATOM 637 C CA . ALA A 1 88 ? -6.560 -13.155 7.557 1.00 54.66 88 ALA A CA 1
ATOM 638 C C . ALA A 1 88 ? -7.059 -12.141 6.510 1.00 54.66 88 ALA A C 1
ATOM 640 O O . ALA A 1 88 ? -6.967 -12.366 5.307 1.00 54.66 88 ALA A O 1
ATOM 641 N N . THR A 1 89 ? -7.632 -11.031 6.962 1.00 64.44 89 THR A N 1
ATOM 642 C CA . THR A 1 89 ? -7.984 -9.892 6.119 1.00 64.44 89 THR A CA 1
ATOM 643 C C . THR A 1 89 ? -6.764 -8.998 6.031 1.00 64.44 89 THR A C 1
ATOM 645 O O . THR A 1 89 ? -6.274 -8.569 7.071 1.00 64.44 89 THR A O 1
ATOM 648 N N . GLY A 1 90 ? -6.268 -8.732 4.826 1.00 76.12 90 GLY A N 1
ATOM 649 C CA . GLY A 1 90 ? -5.108 -7.861 4.662 1.00 76.12 90 GLY A CA 1
ATOM 650 C C . GLY A 1 90 ? -5.440 -6.519 4.027 1.00 76.12 90 GLY A C 1
ATOM 651 O O . GLY A 1 90 ? -6.520 -6.306 3.457 1.00 76.12 90 GLY A O 1
ATOM 652 N N . THR A 1 91 ? -4.470 -5.621 4.120 1.00 85.44 91 THR A N 1
ATOM 653 C CA . THR A 1 91 ? -4.511 -4.294 3.522 1.00 85.44 91 THR A CA 1
ATOM 654 C C . THR A 1 91 ? -3.808 -4.270 2.169 1.00 85.44 91 THR A C 1
ATOM 656 O O . THR A 1 91 ? -2.679 -4.726 2.001 1.00 85.44 91 THR A O 1
ATOM 659 N N . LEU A 1 92 ? -4.464 -3.683 1.173 1.00 87.56 92 LEU A N 1
ATOM 660 C CA . LEU A 1 92 ? -3.853 -3.405 -0.121 1.00 87.56 92 LEU A CA 1
ATOM 661 C C . LEU A 1 92 ? -3.045 -2.112 -0.050 1.00 87.56 92 LEU A C 1
ATOM 663 O O . LEU A 1 92 ? -3.439 -1.148 0.604 1.00 87.56 92 LEU A O 1
ATOM 667 N N . VAL A 1 93 ? -1.919 -2.073 -0.757 1.00 88.69 93 VAL A N 1
ATOM 668 C CA . VAL A 1 93 ? -1.031 -0.908 -0.790 1.00 88.69 93 VAL A CA 1
ATOM 669 C C . VAL A 1 93 ? -0.789 -0.504 -2.234 1.00 88.69 93 VAL A C 1
ATOM 671 O O . VAL A 1 93 ? -0.361 -1.309 -3.062 1.00 88.69 93 VAL A O 1
ATOM 674 N N . MET A 1 94 ? -1.039 0.764 -2.542 1.00 87.88 94 MET A N 1
ATOM 675 C CA . MET A 1 94 ? -0.831 1.346 -3.862 1.00 87.88 94 MET A CA 1
ATOM 676 C C . MET A 1 94 ? 0.019 2.609 -3.740 1.00 87.88 94 MET A C 1
ATOM 678 O O . MET A 1 94 ? -0.215 3.456 -2.881 1.00 87.88 94 MET A O 1
ATOM 682 N N . SER A 1 95 ? 1.000 2.759 -4.624 1.00 85.50 95 SER A N 1
ATOM 683 C CA . SER A 1 95 ? 1.885 3.924 -4.635 1.00 85.50 95 SER A CA 1
ATOM 684 C C . SER A 1 95 ? 2.035 4.453 -6.053 1.00 85.50 95 SER A C 1
ATOM 686 O O . SER A 1 95 ? 2.219 3.675 -6.989 1.00 85.50 95 SER A O 1
ATOM 688 N N . ILE A 1 96 ? 1.994 5.774 -6.213 1.00 85.38 96 ILE A N 1
ATOM 689 C CA . ILE A 1 96 ? 2.211 6.452 -7.495 1.00 85.38 96 ILE A CA 1
ATOM 690 C C . ILE A 1 96 ? 3.150 7.650 -7.323 1.00 85.38 96 ILE A C 1
ATOM 692 O O . ILE A 1 96 ? 3.100 8.356 -6.318 1.00 85.38 96 ILE A O 1
ATOM 696 N N . GLY A 1 97 ? 4.018 7.904 -8.302 1.00 82.50 97 GLY A N 1
ATOM 697 C CA . GLY A 1 97 ? 4.920 9.057 -8.293 1.00 82.50 97 GLY A CA 1
ATOM 698 C C . GLY A 1 97 ? 6.275 8.774 -8.930 1.00 82.50 97 GLY A C 1
ATOM 699 O O . GLY A 1 97 ? 6.367 8.024 -9.898 1.00 82.50 97 GLY A O 1
ATOM 700 N N . VAL A 1 98 ? 7.329 9.381 -8.381 1.00 82.44 98 VAL A N 1
ATOM 701 C CA . VAL A 1 98 ? 8.695 9.261 -8.913 1.00 82.44 98 VAL A CA 1
ATOM 702 C C . VAL A 1 98 ? 9.250 7.847 -8.684 1.00 82.44 98 VAL A C 1
ATOM 704 O O . VAL A 1 98 ? 9.085 7.275 -7.602 1.00 82.44 98 VAL A O 1
ATOM 707 N N . ILE A 1 99 ? 9.895 7.280 -9.708 1.00 84.12 99 ILE A N 1
ATOM 708 C CA . ILE A 1 99 ? 10.539 5.955 -9.694 1.00 84.12 99 ILE A CA 1
ATOM 709 C C . ILE A 1 99 ? 11.971 6.081 -9.144 1.00 84.12 99 ILE A C 1
ATOM 711 O O . ILE A 1 99 ? 12.656 7.059 -9.426 1.00 84.12 99 ILE A O 1
ATOM 715 N N . GLY A 1 100 ? 12.440 5.096 -8.369 1.00 77.62 100 GLY A N 1
ATOM 716 C CA . GLY A 1 100 ? 13.822 5.031 -7.870 1.00 77.62 100 GLY A CA 1
ATOM 717 C C . GLY A 1 100 ? 14.103 5.806 -6.577 1.00 77.62 100 GLY A C 1
ATOM 718 O O . GLY A 1 100 ? 15.217 5.737 -6.062 1.00 77.62 100 GLY A O 1
ATOM 719 N N . GLN A 1 101 ? 13.114 6.506 -6.013 1.00 80.75 101 GLN A N 1
ATOM 720 C CA . GLN A 1 101 ? 13.242 7.176 -4.715 1.00 80.75 101 GLN A CA 1
ATOM 721 C C . GLN A 1 101 ? 12.751 6.289 -3.566 1.00 80.75 101 GLN A C 1
ATOM 723 O O . GLN A 1 101 ? 11.752 5.581 -3.686 1.00 80.75 101 GLN A O 1
ATOM 728 N N . LEU A 1 102 ? 13.449 6.350 -2.430 1.00 78.62 102 LEU A N 1
ATOM 729 C CA . LEU A 1 102 ? 13.015 5.695 -1.196 1.00 78.62 102 LEU A CA 1
ATOM 730 C C . LEU A 1 102 ? 11.879 6.482 -0.543 1.00 78.62 102 LEU A C 1
ATOM 732 O O . LEU A 1 102 ? 11.886 7.714 -0.538 1.00 78.62 102 LEU A O 1
ATOM 736 N N . LEU A 1 103 ? 10.916 5.771 0.044 1.00 78.44 103 LEU A N 1
ATOM 737 C CA . LEU A 1 103 ? 9.806 6.423 0.724 1.00 78.44 103 LEU A CA 1
ATOM 738 C C . LEU A 1 103 ? 10.273 6.990 2.064 1.00 78.44 103 LEU A C 1
ATOM 740 O O . LEU A 1 103 ? 10.987 6.312 2.809 1.00 78.44 103 LEU A O 1
ATOM 744 N N . PRO A 1 104 ? 9.818 8.198 2.435 1.00 81.50 104 PRO A N 1
ATOM 745 C CA . PRO A 1 104 ? 9.958 8.699 3.792 1.00 81.50 104 PRO A CA 1
ATOM 746 C C . PRO A 1 104 ? 8.972 7.959 4.712 1.00 81.50 104 PRO A C 1
ATOM 748 O O . PRO A 1 104 ? 7.980 8.533 5.162 1.00 81.50 104 PRO A O 1
ATOM 751 N N . ILE A 1 105 ? 9.239 6.676 4.985 1.00 81.19 105 ILE A N 1
ATOM 752 C CA . ILE A 1 105 ? 8.315 5.765 5.677 1.00 81.19 105 ILE A CA 1
ATOM 753 C C . ILE A 1 105 ? 7.857 6.332 7.024 1.00 81.19 105 ILE A C 1
ATOM 755 O O . ILE A 1 105 ? 6.665 6.377 7.286 1.00 81.19 105 ILE A O 1
ATOM 759 N N . LYS A 1 106 ? 8.759 6.926 7.817 1.00 83.88 106 LYS A N 1
ATOM 760 C CA . LYS A 1 106 ? 8.416 7.570 9.101 1.00 83.88 106 LYS A CA 1
ATOM 761 C C . LYS A 1 106 ? 7.325 8.641 8.965 1.00 83.88 106 LYS A C 1
ATOM 763 O O . LYS A 1 106 ? 6.417 8.700 9.786 1.00 83.88 106 LYS A O 1
ATOM 768 N N . LYS A 1 107 ? 7.394 9.473 7.918 1.00 83.75 107 LYS A N 1
ATOM 769 C CA . LYS A 1 107 ? 6.390 10.517 7.659 1.00 83.75 107 LYS A CA 1
ATOM 770 C C . LYS A 1 107 ? 5.060 9.893 7.240 1.00 83.75 107 LYS A C 1
ATOM 772 O O . LYS A 1 107 ? 4.012 10.342 7.687 1.00 83.75 107 LYS A O 1
ATOM 777 N N . ILE A 1 108 ? 5.111 8.852 6.410 1.00 84.31 108 ILE A N 1
ATOM 778 C CA . ILE A 1 108 ? 3.921 8.146 5.929 1.00 84.31 108 ILE A CA 1
ATOM 779 C C . ILE A 1 108 ? 3.199 7.450 7.080 1.00 84.31 108 ILE A C 1
ATOM 781 O O . ILE A 1 108 ? 2.003 7.658 7.227 1.00 84.31 108 ILE A O 1
ATOM 785 N N . LEU A 1 109 ? 3.914 6.710 7.928 1.00 84.94 109 LEU A N 1
ATOM 786 C CA . LEU A 1 109 ? 3.348 5.999 9.078 1.00 84.94 109 LEU A CA 1
ATOM 787 C C . LEU A 1 109 ? 2.685 6.958 10.086 1.00 84.94 109 LEU A C 1
ATOM 789 O O . LEU A 1 109 ? 1.589 6.678 10.584 1.00 84.94 109 LEU A O 1
ATOM 793 N N . ASN A 1 110 ? 3.284 8.131 10.331 1.00 86.12 110 ASN A N 1
ATOM 794 C CA . ASN A 1 110 ? 2.659 9.172 11.157 1.00 86.12 110 ASN A CA 1
ATOM 795 C C . ASN A 1 110 ? 1.360 9.693 10.532 1.00 86.12 110 ASN A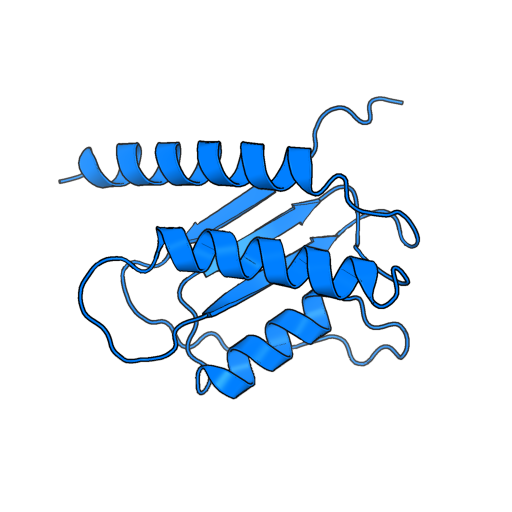 C 1
ATOM 797 O O . ASN A 1 110 ? 0.311 9.655 11.173 1.00 86.12 110 ASN A O 1
ATOM 801 N N . VAL A 1 111 ? 1.403 10.117 9.263 1.00 86.12 111 VAL A N 1
ATOM 802 C CA . VAL A 1 111 ? 0.215 10.638 8.563 1.00 86.12 111 VAL A CA 1
ATOM 803 C C . VAL A 1 111 ? -0.870 9.563 8.441 1.00 86.12 111 VAL A C 1
ATOM 805 O O . VAL A 1 111 ? -2.056 9.863 8.551 1.00 86.12 111 VAL A O 1
ATOM 808 N N . GLN A 1 112 ? -0.483 8.301 8.251 1.00 85.38 112 GLN A N 1
ATOM 809 C CA . GLN A 1 112 ? -1.388 7.157 8.214 1.00 85.38 112 GLN A CA 1
ATOM 810 C C . GLN A 1 112 ? -2.132 7.015 9.542 1.00 85.38 112 GLN A C 1
ATOM 812 O O . GLN A 1 112 ? -3.358 6.955 9.544 1.00 85.38 112 GLN A O 1
ATOM 817 N N . THR A 1 113 ? -1.416 7.061 10.668 1.00 85.38 113 THR A N 1
ATOM 818 C CA . THR A 1 113 ? -2.016 7.017 12.011 1.00 85.38 113 THR A CA 1
ATOM 819 C C . THR A 1 113 ? -2.994 8.168 12.233 1.00 85.38 113 THR A C 1
ATOM 821 O O . THR A 1 113 ? -4.109 7.956 12.706 1.00 85.38 113 THR A O 1
ATOM 824 N N . GLU A 1 114 ? -2.606 9.392 11.872 1.00 85.50 114 GLU A N 1
ATOM 825 C CA . GLU A 1 114 ? -3.468 10.571 12.003 1.00 85.50 114 GLU A CA 1
ATOM 826 C C . GLU A 1 114 ? -4.753 10.440 11.176 1.00 85.50 114 GLU A C 1
ATOM 828 O O . GLU A 1 114 ? -5.846 10.741 11.664 1.00 85.50 114 GLU A O 1
ATOM 833 N N . ARG A 1 115 ? -4.646 9.953 9.933 1.00 84.31 115 ARG A N 1
ATOM 834 C CA . ARG A 1 115 ? -5.805 9.768 9.051 1.00 84.31 115 ARG A CA 1
ATOM 835 C C . ARG A 1 115 ? -6.732 8.660 9.525 1.00 84.31 115 ARG A C 1
ATOM 837 O O . ARG A 1 115 ? -7.943 8.854 9.486 1.00 84.31 115 ARG A O 1
ATOM 844 N N . ILE A 1 116 ? -6.186 7.552 10.020 1.00 82.38 116 ILE A N 1
ATOM 845 C CA . ILE A 1 116 ? -6.979 6.464 10.605 1.00 82.38 116 ILE A CA 1
ATOM 846 C C . ILE A 1 116 ? -7.755 6.971 11.826 1.00 82.38 116 ILE A C 1
ATOM 848 O O . ILE A 1 116 ? -8.964 6.769 11.911 1.00 82.38 116 ILE A O 1
ATOM 852 N N . LYS A 1 117 ? -7.096 7.702 12.738 1.00 82.12 117 LYS A N 1
ATOM 853 C CA . LYS A 1 117 ? -7.759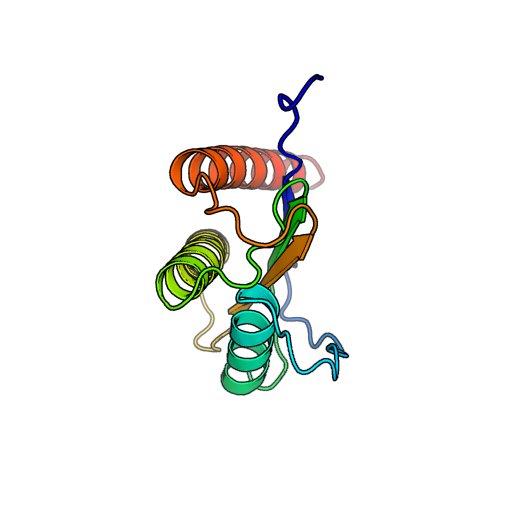 8.303 13.909 1.00 82.12 117 LYS A CA 1
ATOM 854 C C . LYS A 1 117 ? -8.904 9.227 13.499 1.00 82.12 117 LYS A C 1
ATOM 856 O O . LYS A 1 117 ? -9.992 9.137 14.060 1.00 82.12 117 LYS A O 1
ATOM 861 N N . ARG A 1 118 ? -8.683 10.073 12.489 1.00 81.75 118 ARG A N 1
ATOM 862 C CA . ARG A 1 118 ? -9.715 10.972 11.956 1.00 81.75 118 ARG A CA 1
ATOM 863 C C . ARG A 1 118 ? -10.897 10.211 11.346 1.00 81.75 118 ARG A C 1
ATOM 865 O O . ARG A 1 118 ? -12.033 10.614 11.571 1.00 81.75 118 ARG A O 1
ATOM 872 N N . CYS A 1 119 ? -10.632 9.118 10.630 1.00 71.88 119 CYS A N 1
ATOM 873 C CA . CYS A 1 119 ? -11.658 8.254 10.046 1.00 71.88 119 CYS A CA 1
ATOM 874 C C . CYS A 1 119 ? -12.520 7.590 11.138 1.00 71.88 119 CYS A C 1
ATOM 876 O O . CYS A 1 119 ? -13.743 7.684 11.085 1.00 71.88 119 CYS A O 1
ATOM 878 N N . ASN A 1 120 ? -11.900 7.067 12.203 1.00 70.25 120 ASN A N 1
ATOM 879 C CA . ASN A 1 120 ? -12.617 6.514 13.361 1.00 70.25 120 ASN A CA 1
ATOM 880 C C . ASN A 1 120 ? -13.466 7.557 14.113 1.00 70.25 120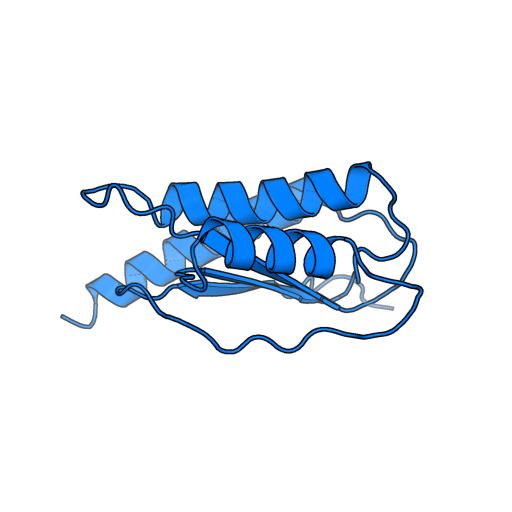 ASN A C 1
ATOM 882 O O . ASN A 1 120 ? -14.545 7.239 14.609 1.00 70.25 120 ASN A O 1
ATOM 886 N N . SER A 1 121 ? -13.011 8.811 14.211 1.00 61.50 121 SER A N 1
ATOM 887 C CA . SER A 1 121 ? -13.806 9.887 14.824 1.00 61.50 121 SER A CA 1
ATOM 888 C C . SER A 1 121 ? -15.012 10.311 13.981 1.00 61.50 121 SER A C 1
ATOM 890 O O . SER A 1 121 ? -15.986 10.803 14.546 1.00 61.50 121 SER A O 1
ATOM 892 N N . GLN A 1 122 ? -14.954 10.148 12.656 1.00 59.09 122 GLN A N 1
ATOM 893 C CA . GLN A 1 122 ? -16.089 10.404 11.762 1.00 59.09 122 GLN A CA 1
ATOM 894 C C . GLN A 1 122 ? -17.091 9.248 11.796 1.00 59.09 122 GLN A C 1
ATOM 896 O O . GLN A 1 122 ? -18.275 9.501 11.974 1.00 59.09 122 GLN A O 1
ATOM 901 N N . ALA A 1 123 ? -16.619 7.998 11.786 1.00 55.81 123 ALA A N 1
ATOM 902 C CA . ALA A 1 123 ? -17.481 6.818 11.881 1.00 55.81 123 ALA A CA 1
ATOM 903 C C . ALA A 1 123 ? -18.359 6.790 13.153 1.00 55.81 123 ALA A C 1
ATOM 905 O O . ALA A 1 123 ? -19.455 6.246 13.131 1.00 55.81 123 ALA A O 1
ATOM 906 N N . LYS A 1 124 ? -17.913 7.408 14.261 1.00 49.84 124 LYS A N 1
ATOM 907 C CA . LYS A 1 124 ? -18.696 7.530 15.509 1.00 49.84 124 LYS A CA 1
ATOM 908 C C . LYS A 1 124 ? -19.726 8.668 15.530 1.00 49.84 124 LYS A C 1
ATOM 910 O O . LYS A 1 124 ? -20.496 8.730 16.479 1.00 49.84 124 LYS A O 1
ATOM 915 N N . LYS A 1 125 ? -19.699 9.601 14.573 1.00 44.62 125 LYS A N 1
ATOM 916 C CA . LYS A 1 125 ? -20.648 10.732 14.512 1.00 44.62 125 LYS A CA 1
ATOM 917 C C . LYS A 1 125 ? -21.874 10.454 13.648 1.00 44.62 125 LY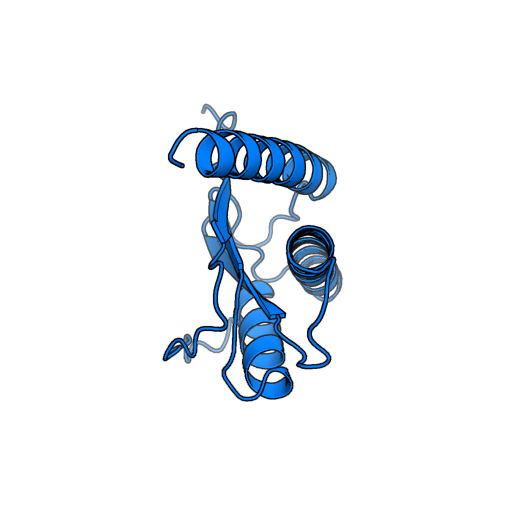S A C 1
ATOM 919 O O . LYS A 1 125 ? -22.854 11.177 13.777 1.00 44.62 125 LYS A O 1
ATOM 924 N N . ASP A 1 126 ? -21.803 9.435 12.801 1.00 42.72 126 ASP A N 1
ATOM 925 C CA . ASP A 1 126 ? -22.857 9.090 11.846 1.00 42.72 126 ASP A CA 1
ATOM 926 C C . ASP A 1 126 ? -23.802 7.987 12.379 1.00 42.72 126 ASP A C 1
ATOM 928 O O . ASP A 1 126 ? -24.524 7.369 11.597 1.00 42.72 126 ASP A O 1
ATOM 932 N N . TYR A 1 127 ? -23.801 7.740 13.699 1.00 39.53 127 TYR A N 1
ATOM 933 C CA . TYR A 1 127 ? -24.699 6.809 14.396 1.00 39.53 127 TYR A CA 1
ATOM 934 C C . TYR A 1 127 ? -25.403 7.486 15.574 1.00 39.53 127 TYR A C 1
ATOM 936 O O . TYR A 1 127 ? -24.730 8.274 16.280 1.00 39.53 127 TYR A O 1
#

Radius of gyration: 14.68 Å; Cα contacts (8 Å, |Δi|>4): 198; chains: 1; bounding box: 39×39×35 Å

pLDDT: mean 76.12, std 14.06, range [30.72, 89.56]